Protein AF-A0A961YJ27-F1 (afdb_monomer)

Foldseek 3Di:
DPPVVVCVVVVPDPVCVVVVCCVVVVVVVVVVCVVVVVVVVVCVVVVPPPPPDPPPPPPDPPPVPDDDPPDD

Radius of gyration: 33.81 Å; Cα contacts (8 Å, |Δi|>4): 3; chains: 1; bounding box: 72×38×84 Å

Structure (mmCIF, N/CA/C/O backbone):
data_AF-A0A961YJ27-F1
#
_entry.id   AF-A0A961YJ27-F1
#
loop_
_atom_site.group_PDB
_atom_site.id
_atom_site.type_symbol
_atom_site.label_atom_id
_atom_site.label_alt_id
_atom_site.label_comp_id
_atom_site.label_asym_id
_atom_site.label_entity_id
_atom_site.label_seq_id
_atom_site.pdbx_PDB_ins_code
_atom_site.Cartn_x
_atom_site.Cartn_y
_atom_site.Cartn_z
_atom_site.occupancy
_atom_site.B_iso_or_equiv
_atom_site.auth_seq_id
_atom_site.auth_comp_id
_atom_site.auth_asym_id
_atom_site.auth_atom_id
_atom_site.pdbx_PDB_model_num
ATOM 1 N N . ALA A 1 1 ? 34.896 13.188 -18.460 1.00 45.19 1 ALA A N 1
ATOM 2 C CA . ALA A 1 1 ? 33.454 12.872 -18.514 1.00 45.19 1 ALA A CA 1
ATOM 3 C C . ALA A 1 1 ? 33.196 11.724 -19.502 1.00 45.19 1 ALA A C 1
ATOM 5 O O . ALA A 1 1 ? 32.747 11.969 -20.610 1.00 45.19 1 ALA A O 1
ATOM 6 N N . ALA A 1 2 ? 33.521 10.480 -19.123 1.00 51.91 2 ALA A N 1
ATOM 7 C CA . ALA A 1 2 ? 33.419 9.303 -20.006 1.00 51.91 2 ALA A CA 1
ATOM 8 C C . ALA A 1 2 ? 32.586 8.137 -19.419 1.00 51.91 2 ALA A C 1
ATOM 10 O O . ALA A 1 2 ? 32.357 7.152 -20.104 1.00 51.91 2 ALA A O 1
ATOM 11 N N . ALA A 1 3 ? 32.090 8.247 -18.177 1.00 54.44 3 ALA A N 1
ATOM 12 C CA . ALA A 1 3 ? 31.313 7.184 -17.523 1.00 54.44 3 ALA A CA 1
ATOM 13 C C . ALA A 1 3 ? 29.799 7.238 -17.826 1.00 54.44 3 ALA A C 1
ATOM 15 O O . ALA A 1 3 ? 29.138 6.207 -17.864 1.00 54.44 3 ALA A O 1
ATOM 16 N N . ILE A 1 4 ? 29.242 8.428 -18.084 1.00 53.66 4 ILE A N 1
ATOM 17 C CA . ILE A 1 4 ? 27.789 8.621 -18.259 1.00 53.66 4 ILE A CA 1
ATOM 18 C C . ILE A 1 4 ? 27.322 8.170 -19.657 1.00 53.66 4 ILE A C 1
ATOM 20 O O . ILE A 1 4 ? 26.237 7.619 -19.803 1.00 53.66 4 ILE A O 1
ATOM 24 N N . LEU A 1 5 ? 28.170 8.310 -20.682 1.00 56.53 5 LEU A N 1
ATOM 25 C CA . LEU A 1 5 ? 27.860 7.932 -22.070 1.00 56.53 5 LEU A CA 1
ATOM 26 C C . LEU A 1 5 ? 27.816 6.407 -22.318 1.00 56.53 5 LEU A C 1
ATOM 28 O O . LEU A 1 5 ? 27.287 5.988 -23.342 1.00 56.53 5 LEU A O 1
ATOM 32 N N . GLY A 1 6 ? 28.309 5.578 -21.386 1.00 56.97 6 GLY A N 1
ATOM 33 C CA . GLY A 1 6 ? 28.249 4.108 -21.469 1.00 56.97 6 GLY A CA 1
ATOM 34 C C . GLY A 1 6 ? 26.977 3.47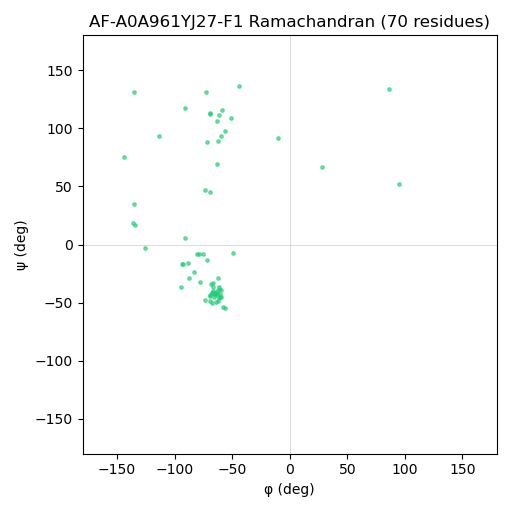2 -20.887 1.00 56.97 6 GLY A C 1
ATOM 35 O O . GLY A 1 6 ? 26.687 2.318 -21.187 1.00 56.97 6 GLY A O 1
ATOM 36 N N . MET A 1 7 ? 26.193 4.208 -20.088 1.00 54.00 7 MET A N 1
ATOM 37 C CA . MET A 1 7 ? 24.923 3.724 -19.510 1.00 54.00 7 MET A CA 1
ATOM 38 C C . MET A 1 7 ? 23.692 4.082 -20.357 1.00 54.00 7 MET A C 1
ATOM 40 O O . MET A 1 7 ? 22.640 3.459 -20.219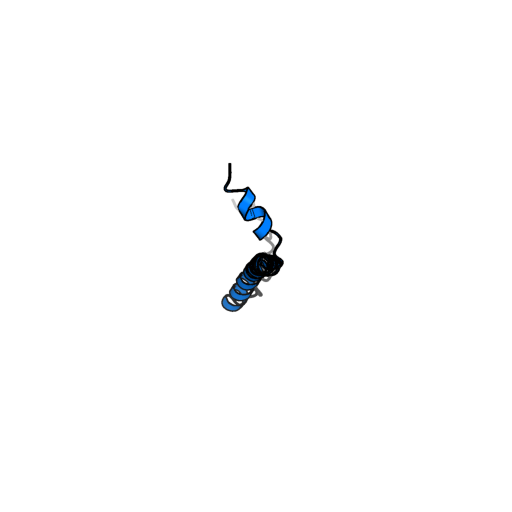 1.00 54.00 7 MET A O 1
ATOM 44 N N . VAL A 1 8 ? 23.823 5.039 -21.279 1.00 56.28 8 VAL A N 1
ATOM 45 C CA . VAL A 1 8 ? 22.755 5.444 -22.208 1.00 56.28 8 VAL A CA 1
ATOM 46 C C . VAL A 1 8 ? 22.272 4.293 -23.115 1.00 56.28 8 VAL A C 1
ATOM 48 O O . VAL A 1 8 ? 21.057 4.170 -23.265 1.00 56.28 8 VAL A O 1
ATOM 51 N N . PRO A 1 9 ? 23.120 3.384 -23.652 1.00 56.81 9 PRO A N 1
ATOM 52 C CA . PRO A 1 9 ? 22.622 2.247 -24.432 1.00 56.81 9 PRO A CA 1
ATOM 53 C C . PRO A 1 9 ? 22.120 1.070 -23.576 1.00 56.81 9 PRO A C 1
ATOM 55 O O . PRO A 1 9 ? 21.519 0.155 -24.124 1.00 56.81 9 PRO A O 1
ATOM 58 N N . LEU A 1 10 ? 22.313 1.072 -22.248 1.00 52.69 10 LEU A N 1
ATOM 59 C CA . LEU A 1 10 ? 21.695 0.072 -21.358 1.00 52.69 10 LEU A CA 1
ATOM 60 C C . LEU A 1 10 ? 20.249 0.460 -20.982 1.00 52.69 10 LEU A C 1
ATOM 62 O O . LEU A 1 10 ? 19.423 -0.401 -20.684 1.00 52.69 10 LEU A O 1
ATOM 66 N N . SER A 1 11 ? 19.939 1.759 -21.062 1.00 51.62 11 SER A N 1
ATOM 67 C CA . SER A 1 11 ? 18.634 2.376 -20.778 1.00 51.62 11 SER A CA 1
ATOM 68 C C . SER A 1 11 ? 17.580 2.161 -21.883 1.00 51.62 11 SER A C 1
ATOM 70 O O . SER A 1 11 ? 16.405 2.464 -21.692 1.00 51.62 11 SER A O 1
ATOM 72 N N . SER A 1 12 ? 17.960 1.605 -23.039 1.00 51.06 12 SER A N 1
ATOM 73 C CA . SER A 1 12 ? 17.031 1.232 -24.121 1.00 51.06 12 SER A CA 1
ATOM 74 C C . SER A 1 12 ? 16.506 -0.206 -24.016 1.00 51.06 12 SER A C 1
ATOM 76 O O . SER A 1 12 ? 15.802 -0.674 -24.912 1.00 51.06 12 SER A O 1
ATOM 78 N N . SER A 1 13 ? 16.832 -0.932 -22.942 1.00 49.97 13 SER A N 1
ATOM 79 C CA . SER A 1 13 ? 16.429 -2.326 -22.818 1.00 49.97 13 SER A CA 1
ATOM 80 C C . SER A 1 13 ? 15.084 -2.478 -22.115 1.00 49.97 13 SER A C 1
ATOM 82 O O . SER A 1 13 ? 14.930 -2.244 -20.914 1.00 49.97 13 SER A O 1
ATOM 84 N N . ILE A 1 14 ? 14.141 -3.031 -22.870 1.00 52.94 14 ILE A N 1
ATOM 85 C CA . ILE A 1 14 ? 12.875 -3.639 -22.442 1.00 52.94 14 ILE A CA 1
ATOM 86 C C . ILE A 1 14 ? 13.081 -4.663 -21.288 1.00 52.94 14 ILE A C 1
ATOM 88 O O . ILE A 1 14 ? 12.109 -5.111 -20.694 1.00 52.94 14 ILE A O 1
ATOM 92 N N . PHE A 1 15 ? 14.322 -5.001 -20.899 1.00 54.84 15 PHE A N 1
ATOM 93 C CA . PHE A 1 15 ? 14.652 -5.805 -19.712 1.00 54.84 15 PHE A CA 1
ATOM 94 C C . PHE A 1 15 ? 14.343 -5.150 -18.360 1.00 54.84 15 PHE A C 1
ATOM 96 O O . PHE A 1 15 ? 13.972 -5.859 -17.427 1.00 54.84 15 PHE A O 1
ATOM 103 N N . TRP A 1 16 ? 14.518 -3.833 -18.207 1.00 54.19 16 TRP A N 1
ATOM 104 C CA . TRP A 1 16 ? 14.317 -3.169 -16.904 1.00 54.19 16 TRP A CA 1
ATOM 105 C C . TRP A 1 16 ? 12.898 -2.631 -16.719 1.00 54.19 16 TRP A C 1
ATOM 107 O O . TRP A 1 16 ? 12.479 -2.405 -15.587 1.00 54.19 16 TRP A O 1
ATOM 117 N N . GLY A 1 17 ? 12.133 -2.488 -17.805 1.00 70.56 17 GLY A N 1
ATOM 118 C CA . GLY A 1 17 ? 10.725 -2.085 -17.759 1.00 70.56 17 GLY A CA 1
ATOM 119 C C . GLY A 1 17 ? 9.868 -3.001 -16.872 1.00 70.56 17 GLY A C 1
ATOM 120 O O . GLY A 1 17 ? 9.263 -2.510 -15.920 1.00 70.56 17 GLY A O 1
ATOM 121 N N . PRO A 1 18 ? 9.859 -4.330 -17.095 1.00 76.25 18 PRO A N 1
ATOM 122 C CA . PRO A 1 18 ? 9.098 -5.272 -16.274 1.00 76.25 18 PRO A CA 1
ATOM 123 C C . PRO A 1 18 ? 9.541 -5.277 -14.807 1.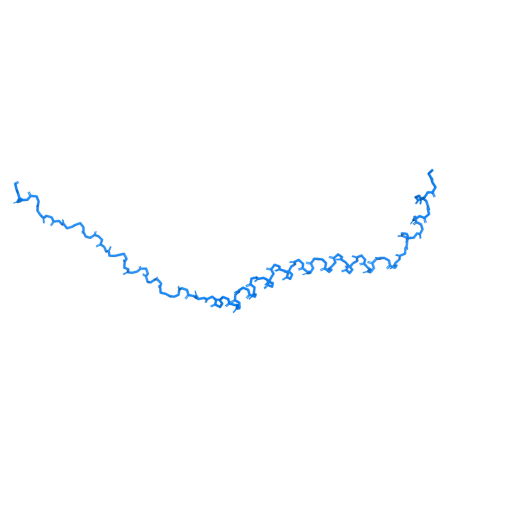00 76.25 18 PRO A C 1
ATOM 125 O O . PRO A 1 18 ? 8.700 -5.346 -13.916 1.00 76.25 18 PRO A O 1
ATOM 128 N N . MET A 1 19 ? 10.847 -5.149 -14.546 1.00 81.62 19 MET A N 1
ATOM 129 C CA . MET A 1 19 ? 11.389 -5.079 -13.183 1.00 81.62 19 MET A CA 1
ATOM 130 C C . MET A 1 19 ? 10.975 -3.789 -12.469 1.00 81.62 19 MET A C 1
ATOM 132 O O . MET A 1 19 ? 10.558 -3.831 -11.313 1.00 81.62 19 MET A O 1
ATOM 136 N N . ALA A 1 20 ? 11.005 -2.648 -13.158 1.00 81.94 20 ALA A N 1
ATOM 137 C CA . ALA A 1 20 ? 10.546 -1.377 -12.609 1.00 81.94 20 ALA A CA 1
ATOM 138 C C . ALA A 1 20 ? 9.038 -1.393 -12.312 1.00 81.94 20 ALA A C 1
ATOM 140 O O . ALA A 1 20 ? 8.618 -0.931 -11.252 1.00 81.94 20 ALA A O 1
ATOM 141 N N . VAL A 1 21 ? 8.228 -1.969 -13.207 1.00 83.19 21 VAL A N 1
ATOM 142 C CA . VAL A 1 21 ? 6.776 -2.108 -13.008 1.00 83.19 21 VAL A CA 1
ATOM 143 C C . VAL A 1 21 ? 6.466 -3.059 -11.852 1.00 83.19 21 VAL A C 1
ATOM 145 O O . VAL A 1 21 ? 5.589 -2.755 -11.046 1.00 83.19 21 VAL A O 1
ATOM 148 N N . ALA A 1 22 ? 7.205 -4.163 -11.714 1.00 90.56 22 ALA A N 1
ATOM 149 C CA . ALA A 1 22 ? 7.051 -5.081 -10.588 1.00 90.56 22 ALA A CA 1
ATOM 150 C C . ALA A 1 22 ? 7.383 -4.409 -9.246 1.00 90.56 22 ALA A C 1
ATOM 152 O O . ALA A 1 22 ? 6.643 -4.588 -8.281 1.00 90.56 22 ALA A O 1
ATOM 153 N N . ILE A 1 23 ? 8.443 -3.596 -9.183 1.00 90.81 23 ILE A N 1
ATOM 154 C CA . ILE A 1 23 ? 8.818 -2.864 -7.962 1.00 90.81 23 ILE A CA 1
ATOM 155 C C . ILE A 1 23 ? 7.796 -1.764 -7.650 1.00 90.81 23 ILE A C 1
ATOM 157 O O . ILE A 1 23 ? 7.309 -1.695 -6.525 1.00 90.81 23 ILE A O 1
ATOM 161 N N . MET A 1 24 ? 7.426 -0.934 -8.631 1.00 91.88 24 MET A N 1
ATOM 162 C CA . MET A 1 24 ? 6.446 0.144 -8.440 1.00 91.88 24 MET A CA 1
ATOM 163 C C . MET A 1 24 ? 5.066 -0.397 -8.057 1.00 91.88 24 MET A C 1
ATOM 165 O O . MET A 1 24 ? 4.466 0.051 -7.079 1.00 91.88 24 MET A O 1
ATOM 169 N N . GLY A 1 25 ? 4.576 -1.397 -8.794 1.00 94.31 25 GLY A N 1
ATOM 170 C CA . GLY A 1 25 ? 3.310 -2.061 -8.502 1.00 94.31 25 GLY A CA 1
ATOM 171 C C . GLY A 1 25 ? 3.355 -2.800 -7.167 1.00 94.31 25 GLY A C 1
ATOM 172 O O . GLY A 1 25 ? 2.431 -2.674 -6.367 1.00 94.31 25 GLY A O 1
ATOM 173 N N . GLY A 1 26 ? 4.453 -3.505 -6.888 1.00 94.81 26 GLY A N 1
ATOM 174 C CA . GLY A 1 26 ? 4.670 -4.218 -5.632 1.00 94.81 26 GLY A CA 1
ATOM 175 C C . GLY A 1 26 ? 4.648 -3.291 -4.420 1.00 94.81 26 GLY A C 1
ATOM 176 O O . GLY A 1 26 ? 3.950 -3.585 -3.453 1.00 94.81 26 GLY A O 1
ATOM 177 N N . LEU A 1 27 ? 5.326 -2.140 -4.481 1.00 95.56 27 LEU A N 1
ATOM 178 C CA . LEU A 1 27 ? 5.303 -1.142 -3.405 1.00 95.56 27 LEU A CA 1
ATOM 179 C C . LEU A 1 27 ? 3.911 -0.538 -3.206 1.00 95.56 27 LEU A C 1
ATOM 181 O O . LEU A 1 27 ? 3.471 -0.365 -2.066 1.00 95.56 27 LEU A O 1
ATOM 185 N N . PHE A 1 28 ? 3.208 -0.226 -4.296 1.00 95.81 28 PHE A N 1
ATOM 186 C CA . PHE A 1 28 ? 1.863 0.335 -4.220 1.00 95.81 28 PHE A CA 1
ATOM 187 C C . PHE A 1 28 ? 0.882 -0.655 -3.579 1.00 95.81 28 PHE A C 1
ATOM 189 O O . PHE A 1 28 ? 0.204 -0.322 -2.605 1.00 95.81 28 PHE A O 1
ATOM 196 N N . VAL A 1 29 ? 0.871 -1.903 -4.057 1.00 96.62 29 VAL A N 1
ATOM 197 C CA . VAL A 1 29 ? 0.024 -2.969 -3.507 1.00 96.62 29 VAL A CA 1
ATOM 198 C C . VAL A 1 29 ? 0.402 -3.276 -2.060 1.00 96.62 29 VAL A C 1
ATOM 200 O O . VAL A 1 29 ? -0.492 -3.384 -1.227 1.00 96.62 29 VAL A O 1
ATOM 203 N N . ALA A 1 30 ? 1.692 -3.358 -1.721 1.00 96.00 30 ALA A N 1
ATOM 204 C CA . ALA A 1 30 ? 2.143 -3.607 -0.350 1.00 96.00 30 ALA A CA 1
ATOM 205 C C . ALA A 1 30 ? 1.707 -2.498 0.620 1.00 96.00 30 ALA A C 1
ATOM 207 O O . ALA A 1 30 ? 1.333 -2.782 1.759 1.00 96.00 30 ALA A O 1
ATOM 208 N N . THR A 1 31 ? 1.700 -1.243 0.169 1.00 96.25 31 THR A N 1
ATOM 209 C CA . THR A 1 31 ? 1.251 -0.100 0.977 1.00 96.25 31 THR A CA 1
ATOM 210 C C . THR A 1 31 ? -0.251 -0.178 1.239 1.00 96.25 31 THR A C 1
ATOM 212 O O . THR A 1 31 ? -0.677 -0.120 2.392 1.00 96.25 31 THR A O 1
ATOM 215 N N . VAL A 1 32 ? -1.059 -0.386 0.193 1.00 97.12 32 VAL A N 1
ATOM 216 C CA . VAL A 1 32 ? -2.517 -0.557 0.329 1.00 97.12 32 VAL A CA 1
ATOM 217 C C . VAL A 1 32 ? -2.840 -1.770 1.199 1.00 97.12 32 VAL A C 1
ATOM 219 O O . VAL A 1 32 ? -3.684 -1.693 2.091 1.00 97.12 32 VAL A O 1
ATOM 222 N N . LEU A 1 33 ? -2.127 -2.877 0.991 1.00 96.44 33 LEU A N 1
ATOM 223 C CA . LEU A 1 33 ? -2.293 -4.086 1.781 1.00 96.44 33 LEU A CA 1
ATOM 224 C C . LEU A 1 33 ? -1.927 -3.840 3.246 1.00 96.44 33 LEU A C 1
ATOM 226 O O . LEU A 1 33 ? -2.664 -4.284 4.112 1.00 96.44 33 LEU A O 1
ATOM 230 N N . THR A 1 34 ? -0.872 -3.083 3.553 1.00 95.69 34 THR A N 1
ATOM 231 C CA . THR A 1 34 ? -0.522 -2.729 4.941 1.00 95.69 34 THR A CA 1
ATOM 232 C C . THR A 1 34 ? -1.641 -1.932 5.607 1.00 95.69 34 THR A C 1
ATOM 234 O O . THR A 1 34 ? -2.062 -2.265 6.717 1.00 95.69 34 THR A O 1
ATOM 237 N N . LEU A 1 35 ? -2.176 -0.927 4.906 1.00 95.69 35 LEU A N 1
ATOM 238 C CA . LEU A 1 35 ? -3.278 -0.103 5.405 1.00 95.69 35 LEU A CA 1
ATOM 239 C C . LEU A 1 35 ? -4.557 -0.906 5.664 1.00 95.69 35 LEU A C 1
ATOM 241 O O . LEU A 1 35 ? -5.324 -0.515 6.535 1.00 95.69 35 LEU A O 1
ATOM 245 N N . LEU A 1 36 ? -4.797 -2.004 4.940 1.00 94.19 36 LEU A N 1
ATOM 246 C CA . LEU A 1 36 ? -5.988 -2.849 5.104 1.00 94.19 36 LEU A CA 1
ATOM 247 C C . LEU A 1 36 ? -5.767 -4.040 6.050 1.00 94.19 36 LEU A C 1
ATOM 249 O O . LEU A 1 36 ? -6.660 -4.394 6.81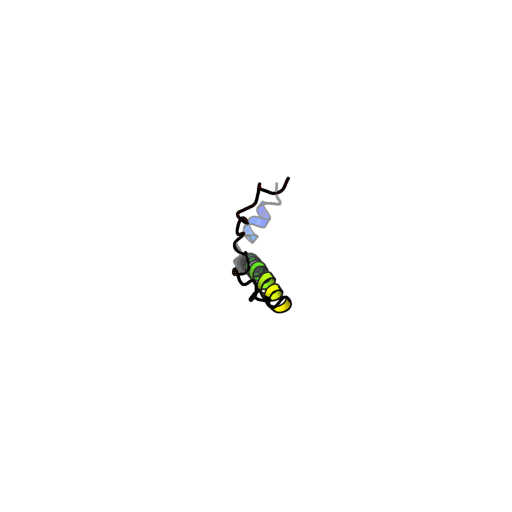8 1.00 94.19 36 LEU A O 1
ATOM 253 N N . VAL A 1 37 ? -4.583 -4.652 6.032 1.00 94.75 37 VAL A N 1
ATOM 254 C CA . VAL A 1 37 ? -4.245 -5.825 6.851 1.00 94.75 37 VAL A CA 1
ATOM 255 C C . VAL A 1 37 ? -4.158 -5.449 8.315 1.00 94.75 37 VAL A C 1
ATOM 257 O O . VAL A 1 37 ? -4.698 -6.173 9.144 1.00 94.75 37 VAL A O 1
ATOM 260 N N . VAL A 1 38 ? -3.528 -4.321 8.648 1.00 93.69 38 VAL A N 1
ATOM 261 C CA . VAL A 1 38 ? -3.418 -3.876 10.043 1.00 93.69 38 VAL A CA 1
ATOM 262 C C . VAL A 1 38 ? -4.797 -3.707 10.704 1.00 93.69 38 VAL A C 1
ATOM 264 O O . VAL A 1 38 ? -5.012 -4.343 11.736 1.00 93.69 38 VAL A O 1
ATOM 267 N N . PRO A 1 39 ? -5.767 -2.945 10.153 1.00 87.38 39 PRO A N 1
ATOM 268 C CA . PRO A 1 39 ? -7.087 -2.813 10.766 1.00 87.38 39 PRO A CA 1
ATOM 269 C C . PRO A 1 39 ? -7.898 -4.109 10.716 1.00 87.38 39 PRO A C 1
ATOM 271 O O . PRO A 1 39 ? -8.624 -4.388 11.667 1.00 87.38 39 PRO A O 1
ATOM 274 N N . ALA A 1 40 ? -7.771 -4.926 9.666 1.00 90.12 40 ALA A N 1
ATOM 275 C CA . ALA A 1 40 ? -8.463 -6.213 9.593 1.00 90.12 40 ALA A CA 1
ATOM 276 C C . ALA A 1 40 ? -7.951 -7.199 10.655 1.00 90.12 40 ALA A C 1
ATOM 278 O O . ALA A 1 40 ? -8.744 -7.834 11.351 1.00 90.12 40 ALA A O 1
ATOM 279 N N . LEU A 1 41 ? -6.631 -7.292 10.823 1.00 90.12 41 LEU A N 1
ATOM 280 C CA . LEU A 1 41 ? -5.998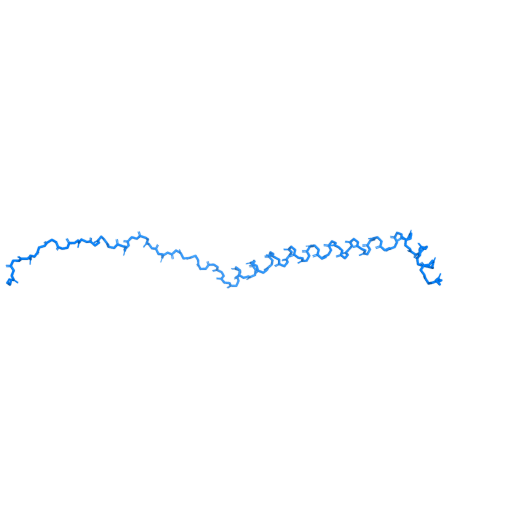 -8.133 11.834 1.00 90.12 41 LEU A CA 1
ATOM 281 C C . LEU A 1 41 ? -6.293 -7.611 13.244 1.00 90.12 41 LEU A C 1
ATOM 283 O O . LEU A 1 41 ? -6.622 -8.398 14.131 1.00 90.12 41 LEU A O 1
ATOM 287 N N . TYR A 1 42 ? -6.249 -6.289 13.436 1.00 86.44 42 TYR A N 1
ATOM 288 C CA . TYR A 1 42 ? -6.644 -5.650 14.688 1.00 86.44 42 TYR A CA 1
ATOM 289 C C . TYR A 1 42 ? -8.110 -5.940 15.024 1.00 86.44 42 TYR A C 1
ATOM 291 O O . TYR A 1 42 ? -8.414 -6.331 16.146 1.00 86.44 42 TYR A O 1
ATOM 299 N N . ALA A 1 43 ? -9.023 -5.836 14.057 1.00 86.56 43 ALA A N 1
ATOM 300 C CA . ALA A 1 43 ? -10.434 -6.156 14.251 1.00 86.56 43 ALA A CA 1
ATOM 301 C C . ALA A 1 43 ? -10.678 -7.651 14.505 1.00 86.56 43 ALA A C 1
ATOM 303 O O . ALA A 1 43 ? -11.590 -7.982 15.258 1.00 86.56 43 ALA A O 1
ATOM 304 N N . LEU A 1 44 ? -9.884 -8.553 13.918 1.00 85.81 44 LEU A N 1
ATOM 305 C CA . LEU A 1 44 ? -9.979 -9.994 14.168 1.00 85.81 44 LEU A CA 1
ATOM 306 C C . LEU A 1 44 ? -9.520 -10.347 15.587 1.00 85.81 44 LEU A C 1
ATOM 308 O O . LEU A 1 44 ? -10.195 -11.111 16.277 1.00 85.81 44 LEU A O 1
ATOM 312 N N . TRP A 1 45 ? -8.403 -9.768 16.030 1.00 80.44 45 TRP A N 1
ATOM 313 C CA . TRP A 1 45 ? -7.852 -10.016 17.361 1.00 80.44 45 TRP A CA 1
ATOM 314 C C . TRP A 1 45 ? -8.682 -9.331 18.448 1.00 80.44 45 TRP A C 1
ATOM 316 O O . TRP A 1 45 ? -9.075 -9.957 19.430 1.00 80.44 45 TRP A O 1
ATOM 326 N N . PHE A 1 46 ? -9.008 -8.054 18.253 1.00 75.00 46 PHE A N 1
ATOM 327 C CA . PHE A 1 46 ? -9.796 -7.283 19.208 1.00 75.00 46 PHE A CA 1
ATOM 328 C C . PHE A 1 46 ? -11.295 -7.575 19.119 1.00 75.00 46 PHE A C 1
ATOM 330 O O . PHE A 1 46 ? -12.049 -7.092 19.964 1.00 75.00 46 PHE A O 1
ATOM 337 N N . ARG A 1 47 ? -11.718 -8.344 18.099 1.00 58.53 47 ARG A N 1
ATOM 338 C CA . ARG A 1 47 ? -13.088 -8.796 17.823 1.00 58.53 47 ARG A CA 1
ATOM 339 C C . ARG A 1 47 ? -14.102 -7.815 18.378 1.00 58.53 47 ARG A C 1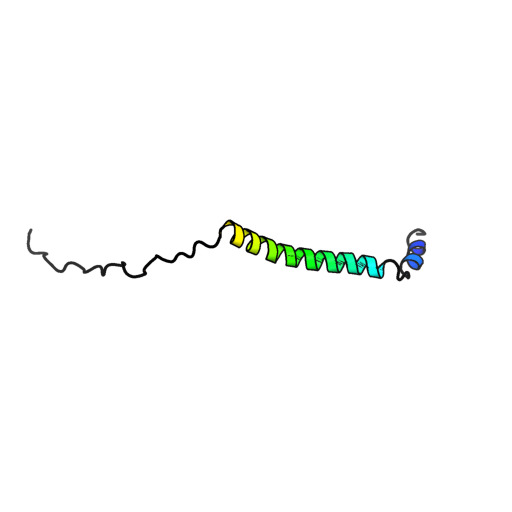
ATOM 341 O O . ARG A 1 47 ? -14.763 -8.150 19.358 1.00 58.53 47 ARG A O 1
ATOM 348 N N . VAL A 1 48 ? -14.107 -6.609 17.781 1.00 60.62 48 VAL A N 1
ATOM 349 C CA . VAL A 1 48 ? -14.900 -5.415 18.132 1.00 60.62 48 VAL A CA 1
ATOM 350 C C . VAL A 1 48 ? -15.954 -5.787 19.162 1.00 60.62 48 VAL A C 1
ATOM 352 O O . VAL A 1 48 ? -17.036 -6.272 18.812 1.00 60.62 48 VAL A O 1
ATOM 355 N N . ARG A 1 49 ? -15.603 -5.638 20.447 1.00 55.88 49 ARG A N 1
ATOM 356 C CA . ARG A 1 49 ? -16.586 -5.638 21.524 1.00 55.88 49 ARG A CA 1
ATOM 357 C C . ARG A 1 49 ? -17.456 -4.438 21.227 1.00 55.88 49 ARG A C 1
ATOM 359 O O . ARG A 1 49 ? -17.131 -3.314 21.576 1.00 55.88 49 ARG A O 1
ATOM 366 N N . LYS A 1 50 ? -18.499 -4.691 20.442 1.00 59.91 50 LYS A N 1
ATOM 367 C CA . LYS A 1 50 ? -19.589 -3.774 20.190 1.00 59.91 50 LYS A CA 1
ATOM 368 C C . LYS A 1 50 ? -20.016 -3.366 21.589 1.00 59.91 50 LYS A C 1
ATOM 370 O O . LYS A 1 50 ? -20.535 -4.213 22.313 1.00 59.91 50 LYS A O 1
ATOM 375 N N . GLU A 1 51 ? -19.738 -2.130 21.978 1.00 58.50 51 GLU A N 1
ATOM 376 C CA . GLU A 1 51 ? -20.404 -1.467 23.094 1.00 58.50 51 GLU A CA 1
ATOM 377 C C . GLU A 1 51 ? -21.885 -1.353 22.716 1.00 58.50 51 GLU A C 1
ATOM 379 O O . GLU A 1 51 ? -22.418 -0.306 22.370 1.00 58.50 51 GLU A O 1
ATOM 384 N N . ARG A 1 52 ? -22.555 -2.505 22.679 1.00 58.16 52 ARG A N 1
ATOM 385 C CA . ARG A 1 52 ? -23.932 -2.601 23.107 1.00 58.16 52 ARG A CA 1
ATOM 386 C C . ARG A 1 52 ? -23.840 -2.499 24.620 1.00 58.16 52 ARG A C 1
ATOM 388 O O . ARG A 1 52 ? -22.999 -3.160 25.215 1.00 58.16 52 ARG A O 1
ATOM 395 N N . ASP A 1 53 ? -24.674 -1.637 25.174 1.00 60.56 53 ASP A N 1
ATOM 396 C CA . ASP A 1 53 ? -24.810 -1.354 26.603 1.00 60.56 53 ASP A CA 1
ATOM 397 C C . ASP A 1 53 ? -24.004 -0.156 27.125 1.00 60.56 53 ASP A C 1
ATOM 399 O O . ASP A 1 53 ? -23.375 -0.195 28.175 1.00 60.56 53 ASP A O 1
ATOM 403 N N . LYS A 1 54 ? -24.163 0.998 26.470 1.00 60.31 54 LYS A N 1
ATOM 404 C CA . LYS A 1 54 ? -24.540 2.190 27.246 1.00 60.31 54 LYS A CA 1
ATOM 405 C C . LYS A 1 54 ? -25.946 2.606 26.831 1.00 60.31 54 LYS A C 1
ATOM 407 O O . LYS A 1 54 ? -26.091 3.319 25.837 1.00 60.31 54 LYS A O 1
ATOM 412 N N . PRO A 1 55 ? -26.994 2.153 27.544 1.00 56.25 55 PRO A N 1
ATOM 413 C CA . PRO A 1 55 ? -28.307 2.748 27.400 1.00 56.25 55 PRO A CA 1
ATOM 414 C C . PRO A 1 55 ? -28.160 4.222 27.765 1.00 56.25 55 PRO A C 1
ATOM 416 O O . PR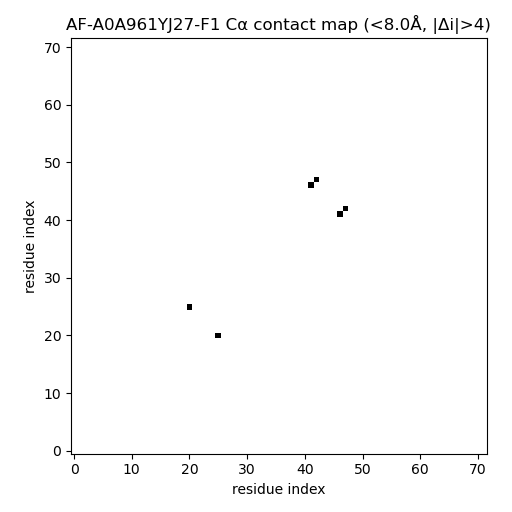O A 1 55 ? -27.825 4.568 28.897 1.00 56.25 55 PRO A O 1
ATOM 419 N N . ALA A 1 56 ? -28.395 5.093 26.793 1.00 61.94 56 ALA A N 1
ATOM 420 C CA . ALA A 1 56 ? -28.519 6.532 26.974 1.00 61.94 56 ALA A CA 1
ATOM 421 C C . ALA A 1 56 ? -29.818 6.888 27.738 1.00 61.94 56 ALA A C 1
ATOM 423 O O . ALA A 1 56 ? -30.562 7.757 27.303 1.00 61.94 56 ALA A O 1
ATOM 424 N N . LEU A 1 57 ? -30.128 6.169 28.828 1.00 65.50 57 LEU A N 1
ATOM 425 C CA . LEU A 1 57 ? -31.399 6.223 29.569 1.00 65.50 57 LEU A CA 1
ATOM 426 C C . LEU A 1 57 ? -31.228 6.255 31.102 1.00 65.50 57 LEU A C 1
ATOM 428 O O . LEU A 1 57 ? -32.174 5.963 31.820 1.00 65.50 57 LEU A O 1
ATOM 432 N N . MET A 1 58 ? -30.047 6.606 31.619 1.00 56.81 58 MET A N 1
ATOM 433 C CA . MET A 1 58 ? -29.836 6.895 33.052 1.00 56.81 58 MET A CA 1
ATOM 434 C C . MET A 1 58 ? -28.994 8.163 33.250 1.00 56.81 58 MET A C 1
ATOM 436 O O . MET A 1 58 ? -28.207 8.294 34.177 1.00 56.81 58 MET A O 1
ATOM 440 N N . SER A 1 59 ? -29.168 9.145 32.370 1.00 58.19 59 SER A N 1
ATOM 441 C CA . SER A 1 59 ? -29.245 10.521 32.848 1.00 58.19 59 SER A CA 1
ATOM 442 C C . SER A 1 59 ? -30.601 10.634 33.539 1.00 58.19 59 SER A C 1
ATOM 444 O O . SER A 1 59 ? -31.610 10.892 32.879 1.00 58.19 59 SER A O 1
ATOM 446 N N . GLU A 1 60 ? -30.633 10.317 34.837 1.00 62.81 60 GLU A N 1
ATOM 447 C CA . GLU A 1 60 ? -31.749 10.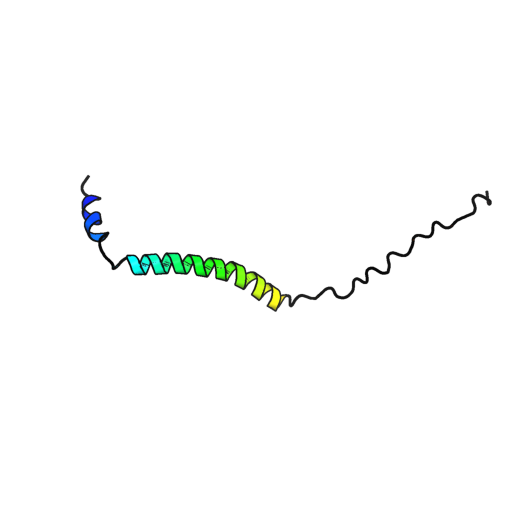701 35.699 1.00 62.81 60 GLU A CA 1
ATOM 448 C C . GLU A 1 60 ? -32.106 12.162 35.396 1.00 62.81 60 GLU A C 1
ATOM 450 O O . GLU A 1 60 ? -31.201 12.994 35.240 1.00 62.81 60 GLU A O 1
ATOM 455 N N . PRO A 1 61 ? -33.398 12.500 35.276 1.00 62.19 61 PRO A N 1
ATOM 456 C CA . PRO A 1 61 ? -33.775 13.893 35.333 1.00 62.19 61 PRO A CA 1
ATOM 457 C C . PRO A 1 61 ? -33.345 14.377 36.719 1.00 62.19 61 PRO A C 1
ATOM 459 O O . PRO A 1 61 ? -33.892 13.933 37.724 1.00 62.19 61 PRO A O 1
ATOM 462 N N . VAL A 1 62 ? -32.340 15.256 36.779 1.00 66.38 62 VAL A N 1
ATOM 463 C CA . VAL A 1 62 ? -32.086 16.080 37.963 1.00 66.38 62 VAL A CA 1
ATOM 464 C C . VAL A 1 62 ? -33.359 16.890 38.161 1.00 66.38 62 VAL A C 1
ATOM 466 O O . VAL A 1 62 ? -33.561 17.912 37.510 1.00 66.38 62 VAL A O 1
ATOM 469 N N . VAL A 1 63 ? -34.263 16.364 38.984 1.00 66.38 63 VAL A N 1
ATOM 470 C CA . VAL A 1 63 ? -35.380 17.103 39.553 1.00 66.38 63 VAL A CA 1
ATOM 471 C C . VAL A 1 63 ? -34.719 18.064 40.533 1.00 66.38 63 VAL A C 1
ATOM 473 O O . VAL A 1 63 ? -34.127 17.599 41.507 1.00 66.38 63 VAL A O 1
ATOM 476 N N . PRO A 1 64 ? -34.733 19.386 40.297 1.00 69.00 64 PRO A N 1
ATOM 477 C CA . PRO A 1 64 ? -34.408 20.315 41.359 1.00 69.00 64 PRO A CA 1
ATOM 478 C C . PRO A 1 64 ? -35.494 20.091 42.404 1.00 69.00 64 PRO A C 1
ATOM 480 O O . PRO A 1 64 ? -36.657 20.404 42.153 1.00 69.00 64 PRO A O 1
ATOM 483 N N . GLU A 1 65 ? -35.126 19.439 43.503 1.00 68.25 65 GLU A N 1
ATOM 484 C CA . GLU A 1 65 ? -35.986 19.218 44.654 1.00 68.25 65 GLU A CA 1
ATOM 485 C C . GLU A 1 65 ? -36.468 20.589 45.128 1.00 68.25 65 GLU A C 1
ATOM 487 O O . GLU A 1 65 ? -35.752 21.384 45.737 1.00 68.25 65 GLU A O 1
ATOM 492 N N . ILE A 1 66 ? -37.675 20.921 44.691 1.00 67.06 66 ILE A N 1
ATOM 493 C CA . ILE A 1 66 ? -38.369 22.137 45.056 1.00 67.06 66 ILE A CA 1
ATOM 494 C C . ILE A 1 66 ? -38.731 21.991 46.537 1.00 67.06 66 ILE A C 1
ATOM 496 O O . ILE A 1 66 ? -39.624 21.213 46.862 1.00 67.06 66 ILE A O 1
ATOM 500 N N . LEU A 1 67 ? -38.095 22.834 47.369 1.00 61.88 67 LEU A N 1
ATOM 501 C CA . LEU A 1 67 ? -38.541 23.325 48.691 1.00 61.88 67 LEU A CA 1
ATOM 502 C C . LEU A 1 67 ? -38.187 22.424 49.911 1.00 61.88 67 LEU A C 1
ATOM 504 O O . LEU A 1 67 ? -38.454 21.230 49.845 1.00 61.88 67 LEU A O 1
ATOM 508 N N . PRO A 1 68 ? -37.654 22.955 51.049 1.00 53.94 68 PRO A N 1
ATOM 509 C CA . PRO A 1 68 ? -37.967 24.272 51.607 1.00 53.94 68 PRO A CA 1
ATOM 510 C C . PRO A 1 68 ? -36.786 25.129 52.101 1.00 53.94 68 PRO A C 1
ATOM 512 O O . PRO A 1 68 ? -36.034 24.764 52.995 1.00 53.94 68 PRO A O 1
ATOM 515 N N . ALA A 1 69 ? -36.790 26.385 51.659 1.00 66.00 69 ALA A N 1
ATOM 516 C CA . ALA A 1 69 ? -36.270 27.525 52.411 1.00 66.00 69 ALA A CA 1
ATOM 517 C C . ALA A 1 69 ? -37.217 27.907 53.583 1.00 66.00 69 ALA A C 1
ATOM 519 O O . ALA A 1 69 ? -37.598 29.066 53.714 1.00 66.00 69 ALA A O 1
ATOM 520 N N . ALA A 1 70 ? -37.679 26.936 54.384 1.00 58.88 70 ALA A N 1
ATOM 521 C CA . ALA A 1 70 ? -38.669 27.156 55.456 1.00 58.88 70 ALA A CA 1
ATOM 522 C C . ALA A 1 70 ? -38.318 26.485 56.796 1.00 58.88 70 ALA A C 1
ATOM 524 O O . ALA A 1 70 ? -39.186 26.330 57.652 1.00 58.88 70 ALA A O 1
ATOM 525 N N . ALA A 1 71 ? -37.065 26.088 56.991 1.00 56.12 71 ALA A N 1
ATOM 526 C CA . ALA A 1 71 ? -36.596 25.565 58.265 1.00 56.12 71 ALA A CA 1
ATOM 527 C C . ALA A 1 71 ? -35.160 26.029 58.491 1.00 56.12 71 ALA A C 1
ATOM 529 O O . ALA A 1 71 ? -34.244 25.262 58.237 1.00 56.12 71 ALA A O 1
ATOM 530 N N . GLU A 1 72 ? -35.004 27.306 58.849 1.00 51.09 72 GLU A N 1
ATOM 531 C CA . GLU A 1 72 ? -34.015 27.856 59.797 1.00 51.09 72 GLU A CA 1
ATOM 532 C C . GLU A 1 72 ? -34.118 29.387 59.859 1.00 51.09 72 GLU A C 1
ATOM 534 O O . GLU A 1 72 ? -34.253 30.026 58.790 1.00 51.09 72 GLU A O 1
#

Solvent-accessible surface area (backbone atoms only — not comparable to full-atom values): 4803 Å² total; per-residue (Å²): 144,72,72,70,76,69,50,59,76,62,72,73,43,78,76,53,54,62,55,51,50,50,51,55,51,47,53,52,52,52,51,56,46,50,68,49,48,54,57,51,52,47,42,62,73,60,50,72,74,69,81,73,83,73,74,94,75,71,79,68,81,83,68,78,82,80,78,76,102,79,83,130

Sequence (72 aa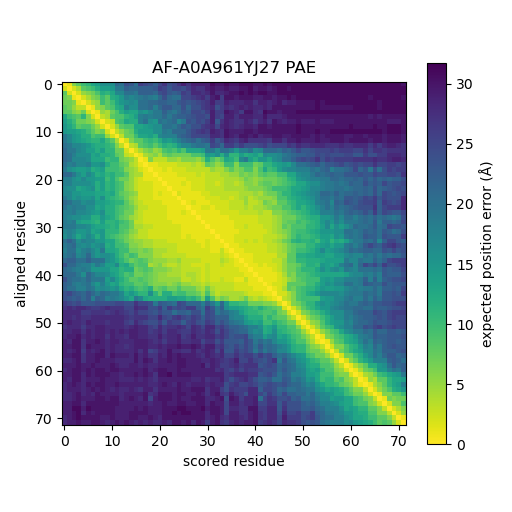):
AAAILGMVPLSSSIFWGPMAVAIMGGLFVATVLTLLVVPALYALWFRVRKERDKPALMSEPVVPEILPAAAE

Mean predicted aligned error: 17.52 Å

Secondary structure (DSSP, 8-state):
--SGGGTTTTTT-TTHHHHHHHHHHHHHHHHHHHHHHHHHHHHHHHTT-------S----------------

pLDDT: mean 71.11, std 16.75, range [45.19, 97.12]